Protein AF-A0A8J6B385-F1 (afdb_monomer_lite)

InterPro domains:
  IPR001373 Cullin, N-terminal [PF00888] (2-121)
  IPR016159 Cullin repeat-like-containing domain superfamily [SSF74788] (2-121)
  IPR045093 Cullin [PTHR11932] (2-122)

pLDDT: mean 91.89, std 8.15, range [61.62, 98.25]

Sequence (122 aa):
MRQICEEHIKAQILQFSNFMDSMANVPFLKKMDKCWQDHGRKMIMIRNIFLFLDRTYVFQFSMLSSIWDMGLELFKSHIICEQSVQSKTVNGILLLIEKERNGEMIDQGLVERLLVMLSDLQ

Radius of gyration: 16.34 Å; chains: 1; bounding box: 42×24×43 Å

Structure (mmCIF, N/CA/C/O backbone):
data_AF-A0A8J6B385-F1
#
_entry.id   AF-A0A8J6B385-F1
#
loop_
_atom_site.group_PDB
_atom_site.id
_atom_site.type_symbol
_atom_site.label_atom_id
_atom_site.label_alt_id
_atom_site.label_comp_id
_atom_site.label_asym_id
_atom_site.label_entity_id
_atom_site.label_seq_id
_atom_site.pdbx_PDB_ins_code
_atom_site.Cartn_x
_atom_site.Cartn_y
_atom_site.Cartn_z
_atom_site.occupancy
_atom_site.B_iso_or_equiv
_atom_site.auth_seq_id
_atom_site.auth_comp_id
_atom_site.auth_asym_id
_atom_site.auth_atom_id
_atom_site.pdbx_PDB_model_num
ATOM 1 N N . MET A 1 1 ? -10.680 3.118 19.201 1.00 86.00 1 MET A N 1
ATOM 2 C CA . MET A 1 1 ? -9.886 2.192 18.362 1.00 86.00 1 MET A CA 1
ATOM 3 C C . MET A 1 1 ? -9.565 2.813 17.006 1.00 86.00 1 MET A C 1
ATOM 5 O O . MET A 1 1 ? -8.391 3.066 16.789 1.00 86.00 1 MET A O 1
ATOM 9 N N . ARG A 1 2 ? -10.561 3.140 16.157 1.00 89.69 2 ARG A N 1
ATOM 10 C CA . ARG A 1 2 ? -10.344 3.772 14.833 1.00 89.69 2 ARG A CA 1
ATOM 11 C C . ARG A 1 2 ? -9.332 4.919 14.855 1.00 89.69 2 ARG A C 1
ATOM 13 O O . ARG A 1 2 ? -8.373 4.867 14.104 1.00 89.69 2 ARG A O 1
ATOM 20 N N . GLN A 1 3 ? -9.496 5.881 15.765 1.00 93.12 3 GLN A N 1
ATOM 21 C CA . GLN A 1 3 ? -8.586 7.026 15.897 1.00 93.12 3 GLN A CA 1
ATOM 22 C C . GLN A 1 3 ? -7.120 6.615 16.132 1.00 93.12 3 GLN A C 1
ATOM 24 O O . GLN A 1 3 ? -6.228 7.130 15.474 1.00 93.12 3 GLN A O 1
ATOM 29 N N . ILE A 1 4 ? -6.868 5.640 17.011 1.00 93.81 4 ILE A N 1
ATOM 30 C CA . ILE A 1 4 ? -5.508 5.154 17.301 1.00 93.81 4 ILE A CA 1
ATOM 31 C C . ILE A 1 4 ? -4.914 4.461 16.065 1.00 93.81 4 ILE A C 1
ATOM 33 O O . ILE A 1 4 ? -3.746 4.662 15.737 1.00 93.81 4 ILE A O 1
ATOM 37 N N . CYS A 1 5 ? -5.716 3.654 15.358 1.00 93.25 5 CYS A N 1
ATOM 38 C CA . CYS A 1 5 ? -5.301 3.043 14.094 1.00 93.25 5 CYS A CA 1
ATOM 39 C C . CYS A 1 5 ? -4.978 4.114 13.045 1.00 93.25 5 CYS A C 1
ATOM 41 O O . CYS A 1 5 ? -3.950 4.029 12.383 1.00 93.25 5 CYS A O 1
ATOM 43 N N . GLU A 1 6 ? -5.825 5.134 12.922 1.00 95.12 6 GLU A N 1
ATOM 44 C CA . GLU A 1 6 ? -5.644 6.238 11.986 1.00 95.12 6 GLU A CA 1
ATOM 45 C C . GLU A 1 6 ? -4.360 7.026 12.269 1.00 95.12 6 GLU A C 1
ATOM 47 O O . GLU A 1 6 ? -3.570 7.246 11.355 1.00 95.12 6 GLU A O 1
ATOM 52 N N . GLU A 1 7 ? -4.106 7.397 13.525 1.00 96.00 7 GLU A N 1
ATOM 53 C CA . GLU A 1 7 ? -2.871 8.074 13.939 1.00 96.00 7 GLU A CA 1
ATOM 54 C C . GLU A 1 7 ? -1.630 7.226 13.618 1.00 96.00 7 GLU A C 1
ATOM 56 O O . GLU A 1 7 ? -0.658 7.728 13.047 1.00 96.00 7 GLU A O 1
ATOM 61 N N . HIS A 1 8 ? -1.678 5.920 13.908 1.00 95.25 8 HIS A N 1
ATOM 62 C CA . HIS A 1 8 ? -0.580 5.006 13.595 1.00 95.25 8 HIS A CA 1
ATOM 63 C C . HIS A 1 8 ? -0.312 4.899 12.088 1.00 95.25 8 HIS A C 1
ATOM 65 O O . HIS A 1 8 ? 0.851 4.913 11.677 1.00 95.25 8 HIS A O 1
ATOM 71 N N . ILE A 1 9 ? -1.367 4.783 11.274 1.00 94.88 9 ILE A N 1
ATOM 72 C CA . ILE A 1 9 ? -1.272 4.646 9.814 1.00 94.88 9 ILE A CA 1
ATOM 73 C C . ILE A 1 9 ? -0.782 5.951 9.188 1.00 94.88 9 ILE A C 1
ATOM 75 O O . ILE A 1 9 ? 0.143 5.907 8.384 1.00 94.88 9 ILE A O 1
ATOM 79 N N . LYS A 1 10 ? -1.293 7.115 9.611 1.00 94.50 10 LYS A N 1
ATOM 80 C CA . LYS A 1 10 ? -0.782 8.424 9.164 1.00 94.50 10 LYS A CA 1
ATOM 81 C C . LYS A 1 10 ? 0.719 8.552 9.393 1.00 94.50 10 LYS A C 1
ATOM 83 O O . LYS A 1 10 ? 1.443 8.974 8.499 1.00 94.50 10 LYS A O 1
ATOM 88 N N . ALA A 1 11 ? 1.213 8.121 1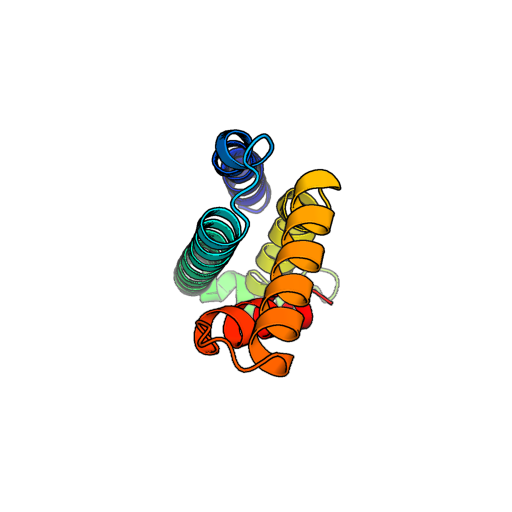0.553 1.00 95.38 11 ALA A N 1
ATOM 89 C CA . ALA A 1 11 ? 2.645 8.143 10.839 1.00 95.38 11 ALA A CA 1
ATOM 90 C C . ALA A 1 11 ? 3.465 7.217 9.917 1.00 95.38 11 ALA A C 1
ATOM 92 O O . ALA A 1 11 ? 4.647 7.479 9.691 1.00 95.38 11 ALA A O 1
ATOM 93 N N . GLN A 1 12 ? 2.862 6.163 9.347 1.00 94.50 12 GLN A N 1
ATOM 94 C CA . GLN A 1 12 ? 3.557 5.272 8.411 1.00 94.50 12 GLN A CA 1
ATOM 95 C C . GLN A 1 12 ? 3.933 5.970 7.107 1.00 94.50 12 GLN A C 1
ATOM 97 O O . GLN A 1 12 ? 4.861 5.508 6.451 1.00 94.50 12 GLN A O 1
ATOM 102 N N . ILE A 1 13 ? 3.289 7.077 6.726 1.00 93.31 13 ILE A N 1
ATOM 103 C CA . ILE A 1 13 ? 3.634 7.760 5.475 1.00 93.31 13 ILE A CA 1
ATOM 104 C C . ILE A 1 13 ? 5.071 8.302 5.482 1.00 93.31 13 ILE A C 1
ATOM 106 O O . ILE A 1 13 ? 5.758 8.302 4.462 1.00 93.31 13 ILE A O 1
ATOM 110 N N . LEU A 1 14 ? 5.569 8.673 6.666 1.00 92.38 14 LEU A N 1
ATOM 111 C CA . LEU A 1 14 ? 6.901 9.245 6.859 1.00 92.38 14 LEU A CA 1
ATOM 112 C C . LEU A 1 14 ? 8.018 8.287 6.438 1.00 92.38 14 LEU A C 1
ATOM 114 O O . LEU A 1 14 ? 9.103 8.722 6.078 1.00 92.38 14 LEU A O 1
ATOM 118 N N . GLN A 1 15 ? 7.773 6.975 6.423 1.00 92.38 15 GLN A N 1
ATOM 119 C CA . GLN A 1 15 ? 8.788 6.016 5.987 1.00 92.38 15 GLN A CA 1
ATOM 120 C C . GLN A 1 15 ? 9.050 6.054 4.473 1.00 92.38 15 GLN A C 1
ATOM 122 O O . GLN A 1 15 ? 10.026 5.456 4.016 1.00 92.38 15 GLN A O 1
ATOM 127 N N . PHE A 1 16 ? 8.172 6.702 3.701 1.00 92.44 16 PHE A N 1
ATOM 128 C CA . PHE A 1 16 ? 8.291 6.832 2.252 1.00 92.44 16 PHE A CA 1
ATOM 129 C C . PHE A 1 16 ? 9.016 8.112 1.825 1.00 92.44 16 PHE A C 1
ATOM 131 O O . PHE A 1 16 ? 9.484 8.166 0.689 1.00 92.44 16 PHE A O 1
ATOM 138 N N . SER A 1 17 ? 9.184 9.098 2.719 1.00 87.44 17 SER A N 1
ATOM 139 C CA . SER A 1 17 ? 9.809 10.391 2.396 1.00 87.44 17 SER A CA 1
ATOM 140 C C . SER A 1 17 ? 11.203 10.221 1.789 1.00 87.44 17 SER A C 1
ATOM 142 O O . SER A 1 17 ? 11.496 10.781 0.740 1.00 87.44 17 SER A O 1
ATOM 144 N N . ASN A 1 18 ? 12.024 9.346 2.374 1.00 84.25 18 ASN A N 1
ATOM 145 C CA . ASN A 1 18 ? 13.404 9.097 1.939 1.00 84.25 18 ASN A CA 1
ATOM 146 C C . ASN A 1 18 ? 13.506 8.460 0.544 1.00 84.25 18 ASN A C 1
ATOM 148 O O . ASN A 1 18 ? 14.584 8.407 -0.041 1.00 84.25 18 ASN A O 1
ATOM 152 N N . PHE A 1 19 ? 12.400 7.934 0.022 1.00 86.25 19 PHE A N 1
ATOM 153 C CA . PHE A 1 19 ? 12.347 7.321 -1.297 1.00 86.25 19 PHE A CA 1
ATOM 154 C C . PHE A 1 19 ? 11.794 8.271 -2.355 1.00 86.25 19 PHE A C 1
ATOM 156 O O . PHE A 1 19 ? 11.961 7.984 -3.540 1.00 86.25 19 PHE A O 1
ATOM 163 N N . MET A 1 20 ? 11.146 9.375 -1.969 1.00 83.50 20 MET A N 1
ATOM 164 C CA . MET A 1 20 ? 10.504 10.277 -2.926 1.00 83.50 20 MET A CA 1
ATOM 165 C C . MET A 1 20 ? 11.519 10.895 -3.882 1.00 83.50 20 MET A C 1
ATOM 167 O O . MET A 1 20 ? 11.317 10.799 -5.092 1.00 83.50 20 MET A O 1
ATOM 171 N N . ASP A 1 21 ? 12.667 11.327 -3.365 1.00 81.88 21 ASP A N 1
ATOM 172 C CA . ASP A 1 21 ? 13.750 11.921 -4.162 1.00 81.88 21 ASP A CA 1
ATOM 173 C C . ASP A 1 21 ? 14.617 10.884 -4.898 1.00 81.88 21 ASP A C 1
ATOM 175 O O . ASP A 1 21 ? 15.447 11.224 -5.741 1.00 81.88 21 ASP A O 1
ATOM 179 N N . SER A 1 22 ? 14.448 9.591 -4.598 1.00 84.06 22 SER A N 1
ATOM 180 C CA . SER A 1 22 ? 15.245 8.531 -5.215 1.00 84.06 22 SER A CA 1
ATOM 181 C C . SER A 1 22 ? 14.706 8.141 -6.591 1.00 84.06 22 SER A C 1
ATOM 183 O O . SER A 1 22 ? 13.517 7.861 -6.753 1.00 84.06 22 SER A O 1
ATOM 185 N N . MET A 1 23 ? 15.604 8.002 -7.568 1.00 79.44 23 MET A N 1
ATOM 186 C CA . MET A 1 23 ? 15.300 7.414 -8.882 1.00 79.44 23 MET A CA 1
ATOM 187 C C . MET A 1 23 ? 15.058 5.893 -8.810 1.00 79.44 23 MET A C 1
ATOM 189 O O . MET A 1 23 ? 14.543 5.293 -9.753 1.00 79.44 23 MET A O 1
ATOM 193 N N . ALA A 1 24 ? 15.431 5.238 -7.704 1.00 85.50 24 ALA A N 1
ATOM 194 C CA . ALA A 1 24 ? 15.306 3.794 -7.559 1.00 85.50 24 ALA A CA 1
ATOM 195 C C . ALA A 1 24 ? 13.877 3.393 -7.147 1.00 85.50 24 ALA A C 1
ATOM 197 O O . ALA A 1 24 ? 13.489 3.504 -5.984 1.00 85.50 24 ALA A O 1
ATOM 198 N N . ASN A 1 25 ? 13.108 2.852 -8.096 1.00 89.31 25 ASN A N 1
ATOM 199 C CA . ASN A 1 25 ? 11.728 2.417 -7.851 1.00 89.31 25 ASN A CA 1
ATOM 200 C C . ASN A 1 25 ? 11.641 1.105 -7.053 1.00 89.31 25 ASN A C 1
ATOM 202 O O . ASN A 1 25 ? 10.777 0.960 -6.195 1.00 89.31 25 ASN A O 1
ATOM 206 N N . VAL A 1 26 ? 12.554 0.152 -7.266 1.00 93.81 26 VAL A N 1
ATOM 207 C CA . VAL A 1 26 ? 12.483 -1.175 -6.617 1.00 93.81 26 VAL A CA 1
ATOM 208 C C . VAL A 1 26 ? 12.560 -1.108 -5.083 1.00 93.81 26 VAL A C 1
ATOM 210 O O . VAL A 1 26 ? 11.724 -1.738 -4.431 1.00 93.81 26 VAL A O 1
ATOM 213 N N . PRO A 1 27 ? 13.493 -0.354 -4.462 1.00 94.56 27 PRO A N 1
ATOM 214 C CA . PRO A 1 27 ? 13.521 -0.209 -3.006 1.00 94.56 27 PRO A CA 1
ATOM 215 C C . PRO A 1 27 ? 12.232 0.397 -2.441 1.00 94.56 27 PRO A C 1
ATOM 217 O O . PRO A 1 27 ? 11.748 -0.059 -1.405 1.00 94.56 27 PRO A O 1
ATOM 220 N N . PHE A 1 28 ? 11.648 1.370 -3.146 1.00 96.19 28 PHE A N 1
ATOM 221 C CA . PHE A 1 28 ? 10.367 1.965 -2.775 1.00 96.19 28 PHE A CA 1
ATOM 222 C C . PHE A 1 28 ? 9.228 0.936 -2.822 1.00 96.19 28 PHE A C 1
ATOM 224 O O . PHE A 1 28 ? 8.497 0.784 -1.846 1.00 96.19 28 PHE A O 1
ATOM 231 N N . LEU A 1 29 ? 9.119 0.165 -3.908 1.00 97.19 29 LEU A N 1
ATOM 232 C CA . LEU A 1 29 ? 8.086 -0.865 -4.060 1.00 97.19 29 LEU A CA 1
ATOM 233 C C . LEU A 1 29 ? 8.206 -1.969 -3.001 1.00 97.19 29 LEU A C 1
ATOM 235 O O . LEU A 1 29 ? 7.206 -2.366 -2.410 1.00 97.19 29 LEU A O 1
ATOM 239 N N . LYS A 1 30 ? 9.429 -2.415 -2.683 1.00 96.94 30 LYS A N 1
ATOM 240 C CA . LYS A 1 30 ? 9.664 -3.366 -1.581 1.00 96.94 30 LYS A CA 1
ATOM 241 C C . LYS A 1 30 ? 9.264 -2.785 -0.226 1.00 96.94 30 LYS A C 1
ATOM 243 O O . LYS A 1 30 ? 8.758 -3.504 0.634 1.00 96.94 30 LYS A O 1
ATOM 248 N N . LYS A 1 31 ? 9.484 -1.483 -0.022 1.00 96.88 31 LYS A N 1
ATOM 249 C CA . LYS A 1 31 ? 9.057 -0.791 1.195 1.00 96.88 31 LYS A CA 1
ATOM 250 C C . LYS A 1 31 ? 7.530 -0.700 1.285 1.00 96.88 31 LYS A C 1
ATOM 252 O O . LYS A 1 31 ? 6.999 -0.913 2.374 1.00 96.88 31 LYS A O 1
ATOM 257 N N . MET A 1 32 ? 6.849 -0.450 0.165 1.00 97.38 32 MET A N 1
ATOM 258 C CA . MET A 1 32 ? 5.385 -0.452 0.069 1.00 97.38 32 MET A CA 1
ATOM 259 C C . MET A 1 32 ? 4.802 -1.834 0.385 1.00 97.38 32 MET A C 1
ATOM 261 O O . MET A 1 32 ? 3.986 -1.951 1.295 1.00 97.38 32 MET A O 1
ATOM 265 N N . ASP A 1 33 ? 5.299 -2.886 -0.272 1.00 97.94 33 ASP A N 1
ATOM 266 C CA . ASP A 1 33 ? 4.888 -4.279 -0.035 1.00 97.94 33 ASP A CA 1
ATOM 267 C C . ASP A 1 33 ? 5.061 -4.672 1.440 1.00 97.94 33 ASP A C 1
ATOM 269 O O . ASP A 1 33 ? 4.142 -5.182 2.081 1.00 97.94 33 ASP A O 1
ATOM 273 N N . LYS A 1 34 ? 6.213 -4.340 2.037 1.00 97.69 34 LYS A N 1
ATOM 274 C CA . LYS A 1 34 ? 6.447 -4.587 3.464 1.00 97.69 34 LYS A CA 1
ATOM 275 C C . LYS A 1 34 ? 5.463 -3.825 4.356 1.00 97.69 34 LYS A C 1
ATOM 277 O O . LYS A 1 34 ? 4.937 -4.408 5.301 1.00 97.69 34 LYS A O 1
ATOM 282 N N . CYS A 1 35 ? 5.226 -2.543 4.076 1.00 97.50 35 CYS A N 1
ATOM 283 C CA . CYS A 1 35 ? 4.278 -1.728 4.834 1.00 97.50 35 CYS A CA 1
ATOM 284 C C . CYS A 1 35 ? 2.867 -2.328 4.789 1.00 97.50 35 CYS A C 1
ATOM 286 O O . CYS A 1 35 ? 2.213 -2.425 5.827 1.00 97.50 35 CYS A O 1
ATOM 288 N N . TRP A 1 36 ? 2.424 -2.769 3.611 1.00 97.88 36 TRP A N 1
ATOM 289 C CA . TRP A 1 36 ? 1.132 -3.420 3.419 1.00 97.88 36 TRP A CA 1
ATOM 290 C C . TRP A 1 36 ? 1.019 -4.744 4.180 1.00 97.88 36 TRP A C 1
ATOM 292 O O . TRP A 1 36 ? 0.071 -4.946 4.936 1.00 97.88 36 TRP A O 1
ATOM 302 N N . GLN A 1 37 ? 2.014 -5.626 4.059 1.00 97.94 37 GLN A N 1
ATOM 303 C CA . GLN A 1 37 ? 2.012 -6.905 4.774 1.00 97.94 37 GLN A CA 1
ATOM 304 C C . GLN A 1 37 ? 2.003 -6.717 6.296 1.00 97.94 37 GLN A C 1
ATOM 306 O O . GLN A 1 37 ? 1.270 -7.407 7.009 1.00 97.94 37 GLN A O 1
ATOM 311 N N . ASP A 1 38 ? 2.808 -5.783 6.808 1.00 97.69 38 ASP A N 1
ATOM 312 C CA . ASP A 1 38 ? 2.861 -5.487 8.239 1.00 97.69 38 ASP A CA 1
ATOM 313 C C . ASP A 1 38 ? 1.535 -4.871 8.723 1.00 97.69 38 ASP A C 1
ATOM 315 O O . ASP A 1 38 ? 1.067 -5.215 9.812 1.00 97.69 38 ASP A O 1
ATOM 319 N N . HIS A 1 39 ? 0.888 -4.024 7.912 1.00 97.12 39 HIS A N 1
ATOM 320 C CA . HIS A 1 39 ? -0.462 -3.510 8.174 1.00 97.12 39 HIS A CA 1
ATOM 321 C C . HIS A 1 39 ? -1.496 -4.639 8.244 1.00 97.12 39 HIS A C 1
ATOM 323 O O . HIS A 1 39 ? -2.180 -4.772 9.258 1.00 97.12 39 HIS A O 1
ATOM 329 N N . GLY A 1 40 ? -1.546 -5.515 7.237 1.00 95.94 40 GLY A N 1
ATOM 330 C CA . GLY A 1 40 ? -2.470 -6.651 7.201 1.00 95.94 40 GLY A CA 1
ATOM 331 C C . GLY A 1 40 ? -2.329 -7.566 8.421 1.00 95.94 40 GLY A C 1
ATOM 332 O O . GLY A 1 40 ? -3.319 -7.882 9.082 1.00 95.94 40 GLY A O 1
ATOM 333 N N . ARG A 1 41 ? -1.094 -7.922 8.809 1.00 97.12 41 ARG A N 1
ATOM 334 C CA . ARG A 1 41 ? -0.832 -8.735 10.016 1.00 97.12 41 ARG A CA 1
ATOM 335 C C . ARG A 1 41 ? -1.329 -8.060 11.294 1.00 97.12 41 ARG A C 1
ATOM 337 O O . ARG A 1 41 ? -1.970 -8.712 12.120 1.00 97.12 41 ARG A O 1
ATOM 344 N N . LYS A 1 42 ? -1.056 -6.761 11.457 1.00 95.50 42 LYS A N 1
ATOM 345 C CA . LYS A 1 42 ? -1.543 -5.983 12.607 1.00 95.50 42 LYS A CA 1
ATOM 346 C C . LYS A 1 42 ? -3.068 -5.937 12.628 1.00 95.50 42 LYS A C 1
ATOM 348 O O . LYS A 1 42 ? -3.654 -6.121 13.691 1.00 95.50 42 LYS A O 1
ATOM 353 N N . MET A 1 43 ? -3.715 -5.762 11.476 1.00 95.50 43 MET A N 1
ATOM 354 C CA . MET A 1 43 ? -5.174 -5.721 11.401 1.00 95.50 43 MET A CA 1
ATOM 355 C C . MET A 1 43 ? -5.826 -7.063 11.735 1.00 95.50 43 MET A C 1
ATOM 357 O O . MET A 1 43 ? -6.810 -7.074 12.473 1.00 95.50 43 MET A O 1
ATOM 361 N N . ILE A 1 44 ? -5.251 -8.192 11.299 1.00 94.50 44 ILE A N 1
ATOM 362 C CA . ILE A 1 44 ? -5.697 -9.531 11.728 1.00 94.50 44 ILE A CA 1
ATOM 363 C C . ILE A 1 44 ? -5.586 -9.666 13.251 1.00 94.50 44 ILE A C 1
ATOM 365 O O . ILE A 1 44 ? -6.522 -10.126 13.904 1.00 94.50 44 ILE A O 1
ATOM 369 N N . MET A 1 45 ? -4.466 -9.236 13.838 1.00 96.00 45 MET A N 1
ATOM 370 C CA . MET A 1 45 ? -4.261 -9.309 15.285 1.00 96.00 45 MET A CA 1
ATOM 371 C C . MET A 1 45 ? -5.279 -8.456 16.053 1.00 96.00 45 MET A C 1
ATOM 373 O O . MET A 1 45 ? -5.890 -8.945 17.003 1.00 96.00 45 MET A O 1
ATOM 377 N N . ILE A 1 46 ? -5.505 -7.211 15.623 1.00 93.88 46 ILE A N 1
ATOM 378 C CA . ILE A 1 46 ? -6.506 -6.318 16.223 1.00 93.88 46 ILE A CA 1
ATOM 379 C C . ILE A 1 46 ? -7.897 -6.945 16.102 1.00 93.88 46 ILE A C 1
ATOM 381 O O . ILE A 1 46 ? -8.612 -7.035 17.096 1.00 93.88 46 ILE A O 1
ATOM 385 N N . ARG A 1 47 ? -8.266 -7.447 14.919 1.00 93.12 47 ARG A N 1
ATOM 386 C CA . ARG A 1 47 ? -9.547 -8.126 14.701 1.00 93.12 47 ARG A CA 1
ATOM 387 C C . ARG A 1 47 ? -9.731 -9.319 15.637 1.00 93.12 47 ARG A C 1
ATOM 389 O O . ARG A 1 47 ? -10.808 -9.473 16.195 1.00 93.12 47 ARG A O 1
ATOM 396 N N . ASN A 1 48 ? -8.695 -10.126 15.852 1.00 93.62 48 ASN A N 1
ATOM 397 C CA . ASN A 1 48 ? -8.762 -11.281 16.749 1.00 93.62 48 ASN A CA 1
ATOM 398 C C . ASN A 1 48 ? -8.952 -10.873 18.218 1.00 93.62 48 ASN A C 1
ATOM 400 O O . ASN A 1 48 ? -9.729 -11.509 18.926 1.00 93.62 48 ASN A O 1
ATOM 404 N N . ILE A 1 49 ? -8.294 -9.798 18.671 1.00 94.19 49 ILE A N 1
ATOM 405 C CA . ILE A 1 49 ? -8.483 -9.248 20.026 1.00 94.19 49 ILE A CA 1
ATOM 406 C C . ILE A 1 49 ? -9.909 -8.702 20.193 1.00 94.19 49 ILE A C 1
ATOM 408 O O . ILE A 1 49 ? -10.549 -8.917 21.219 1.00 94.19 49 ILE A O 1
ATOM 412 N N . PHE A 1 50 ? -10.425 -8.025 19.168 1.00 92.00 50 PHE A N 1
ATOM 413 C CA . PHE A 1 50 ? -11.742 -7.389 19.169 1.00 92.00 50 PHE A CA 1
ATOM 414 C C . PHE A 1 50 ? -12.809 -8.218 18.430 1.00 92.00 50 PHE A C 1
ATOM 416 O O . PHE A 1 50 ? -13.788 -7.664 17.935 1.00 92.00 50 PHE A O 1
ATOM 423 N N . LEU A 1 51 ? -12.663 -9.548 18.375 1.00 89.56 51 LEU A N 1
ATOM 424 C CA . LEU A 1 51 ? -13.513 -10.413 17.545 1.00 89.56 51 LEU A CA 1
ATOM 425 C C . LEU A 1 51 ? -14.997 -10.319 17.916 1.00 89.56 51 LEU A C 1
ATOM 427 O O . LEU A 1 51 ? -15.861 -10.383 17.043 1.00 89.56 51 LEU A O 1
ATOM 431 N N . PHE A 1 52 ? -15.295 -10.159 19.209 1.00 87.62 52 PHE A N 1
ATOM 432 C CA . PHE A 1 52 ? -16.669 -9.967 19.665 1.00 87.62 52 PHE A CA 1
ATOM 433 C C . PHE A 1 52 ? -17.264 -8.689 19.068 1.00 87.62 52 PHE A C 1
ATOM 435 O O . PHE A 1 52 ? -18.320 -8.759 18.453 1.00 87.62 52 PHE A O 1
ATOM 442 N N . LEU A 1 53 ? -16.548 -7.561 19.159 1.00 85.38 53 LEU A N 1
ATOM 443 C CA . LEU A 1 53 ? -16.956 -6.283 18.566 1.00 85.38 53 LEU A CA 1
ATOM 444 C C . LEU A 1 53 ? -17.181 -6.416 17.049 1.00 85.38 53 LEU A C 1
ATOM 446 O O . LEU A 1 53 ? -18.204 -5.965 16.542 1.00 85.38 53 LEU A O 1
ATOM 450 N N . ASP A 1 54 ? -16.261 -7.083 16.349 1.00 84.56 54 ASP A N 1
ATOM 451 C CA . ASP A 1 54 ? -16.318 -7.288 14.894 1.00 84.56 54 ASP A CA 1
ATOM 452 C C . ASP A 1 54 ? -17.512 -8.151 14.450 1.00 84.56 54 ASP A C 1
ATOM 454 O O . ASP A 1 54 ? -18.051 -7.944 13.370 1.00 84.56 54 ASP A O 1
ATOM 458 N N . ARG A 1 55 ? -17.954 -9.114 15.272 1.00 82.31 55 ARG A N 1
ATOM 459 C CA . ARG A 1 55 ? -19.062 -10.020 14.917 1.00 82.31 55 ARG A CA 1
ATOM 460 C C . ARG A 1 55 ? -20.432 -9.550 15.385 1.00 82.31 55 ARG A C 1
ATOM 462 O O . ARG A 1 55 ? -21.403 -9.778 14.673 1.00 82.31 55 ARG A O 1
ATOM 469 N N . THR A 1 56 ? -20.547 -8.959 16.573 1.00 75.62 56 THR A N 1
ATOM 470 C CA . THR A 1 56 ? -21.861 -8.628 17.152 1.00 75.62 56 THR A CA 1
ATOM 471 C C . THR A 1 56 ? -22.290 -7.200 16.853 1.00 75.62 56 THR A C 1
ATOM 473 O O . THR A 1 56 ? -23.431 -6.994 16.453 1.00 75.62 56 THR A O 1
ATOM 476 N N . TYR A 1 57 ? -21.391 -6.221 16.968 1.00 67.50 57 TYR A N 1
ATOM 477 C CA . TYR A 1 57 ? -21.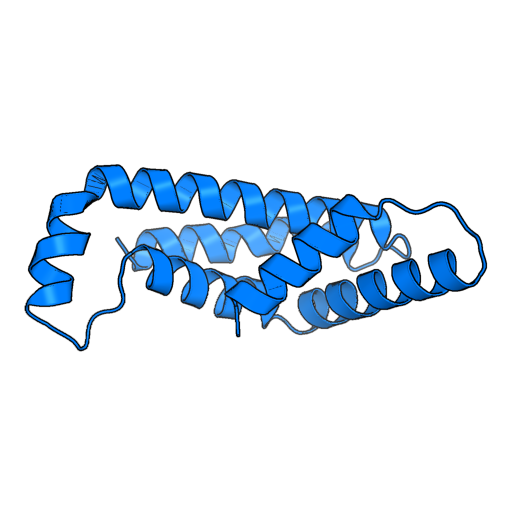753 -4.813 16.774 1.00 67.50 57 TYR A CA 1
ATOM 478 C C . TYR A 1 57 ? -21.857 -4.425 15.297 1.00 67.50 57 TYR A C 1
ATOM 480 O O . TYR A 1 57 ? -22.782 -3.705 14.933 1.00 67.50 57 TYR A O 1
ATOM 488 N N . VAL A 1 58 ? -20.977 -4.945 14.435 1.00 71.06 58 VAL A N 1
ATOM 489 C CA . VAL A 1 58 ? -21.058 -4.732 12.973 1.00 71.06 58 VAL A CA 1
ATOM 490 C C . VAL A 1 58 ? -22.337 -5.357 12.403 1.00 71.06 58 VAL A C 1
ATOM 492 O O . VAL A 1 58 ? -23.015 -4.756 11.577 1.00 71.06 58 VAL A O 1
ATOM 495 N N . PHE A 1 59 ? -22.713 -6.544 12.890 1.00 65.62 59 PHE A N 1
ATOM 496 C CA . PHE A 1 59 ? -23.932 -7.229 12.453 1.00 65.62 59 PHE A CA 1
ATOM 497 C C . PHE A 1 59 ? -25.212 -6.509 12.904 1.00 65.62 59 PHE A C 1
ATOM 499 O O . PHE A 1 59 ? -26.201 -6.491 12.176 1.00 65.62 59 PHE A O 1
ATOM 506 N N . GLN A 1 60 ? -25.203 -5.905 14.096 1.00 61.62 60 GLN A N 1
ATOM 507 C CA . GLN A 1 60 ? -26.358 -5.182 14.639 1.00 61.62 60 GLN A CA 1
ATOM 508 C C . GLN A 1 60 ? -26.534 -3.782 14.037 1.00 61.62 60 GLN A C 1
ATOM 510 O O . GLN A 1 60 ? -27.662 -3.304 13.931 1.00 61.62 60 GLN A O 1
ATOM 515 N N . PHE A 1 61 ? -25.444 -3.134 13.623 1.00 65.62 61 PHE A N 1
ATOM 516 C CA . PHE A 1 61 ? -25.448 -1.785 13.063 1.00 65.62 61 PHE A CA 1
ATOM 517 C C . PHE A 1 61 ? -24.749 -1.789 11.702 1.00 65.62 61 PHE A C 1
ATOM 519 O O . PHE A 1 61 ? -23.567 -1.470 11.600 1.00 65.62 61 PHE A O 1
ATOM 526 N N . SER A 1 62 ? -25.504 -2.104 10.645 1.00 63.81 62 SER A N 1
ATOM 527 C CA . SER A 1 62 ? -25.014 -2.269 9.262 1.00 63.81 62 SER A CA 1
ATOM 528 C C . SER A 1 62 ? -24.303 -1.052 8.653 1.00 63.81 62 SER A C 1
ATOM 530 O O . SER A 1 62 ? -23.723 -1.156 7.578 1.00 63.81 62 SER A O 1
ATOM 532 N N . MET A 1 63 ? -24.343 0.103 9.322 1.00 68.00 63 MET A N 1
ATOM 533 C CA . MET A 1 63 ? -23.626 1.315 8.922 1.00 68.00 63 MET A CA 1
ATOM 534 C C . MET A 1 63 ? -22.176 1.363 9.428 1.00 68.00 63 MET A C 1
ATOM 536 O O . MET A 1 63 ? -21.447 2.287 9.075 1.00 68.00 63 MET A O 1
ATOM 540 N N . LEU A 1 64 ? -21.750 0.414 10.268 1.00 71.81 64 LEU A N 1
ATOM 541 C CA . LEU A 1 64 ? -20.382 0.345 10.777 1.00 71.81 64 LEU A CA 1
ATOM 542 C C . LEU A 1 64 ? -19.539 -0.614 9.932 1.00 71.81 64 LEU A C 1
ATOM 544 O O . LEU A 1 64 ? -19.881 -1.784 9.787 1.00 71.81 64 LEU A O 1
ATOM 548 N N . SER A 1 65 ? -18.407 -0.127 9.423 1.00 78.62 65 SER A N 1
ATOM 549 C CA . SER A 1 65 ? -17.401 -0.954 8.748 1.00 78.62 65 SER A CA 1
ATOM 550 C C . SER A 1 65 ? -16.827 -2.006 9.703 1.00 78.62 65 SER A C 1
ATOM 552 O O . SER A 1 65 ? -16.619 -1.722 10.890 1.00 78.62 65 SER A O 1
ATOM 554 N N . SER A 1 66 ? -16.511 -3.202 9.190 1.00 89.69 66 SER A N 1
ATOM 555 C CA . SER A 1 66 ? -15.754 -4.190 9.968 1.00 89.69 66 SER A CA 1
ATOM 556 C C . SER A 1 66 ? -14.368 -3.650 10.338 1.00 89.69 66 SER A C 1
ATOM 558 O O . SER A 1 66 ? -13.873 -2.694 9.734 1.00 89.69 66 SER A O 1
ATOM 560 N N . ILE A 1 67 ? -13.700 -4.260 11.321 1.00 90.88 67 ILE A N 1
ATOM 561 C CA . ILE A 1 67 ? -12.333 -3.857 11.694 1.00 90.88 67 ILE A CA 1
ATOM 562 C C . ILE A 1 67 ? -11.391 -3.988 10.494 1.00 90.88 67 ILE A C 1
ATOM 564 O O . ILE A 1 67 ? -10.492 -3.164 10.321 1.00 90.88 67 ILE A O 1
ATOM 568 N N . TRP A 1 68 ? -11.609 -5.011 9.665 1.00 91.56 68 TRP A N 1
ATOM 569 C CA . TRP A 1 68 ? -10.846 -5.221 8.442 1.00 91.56 68 TRP A CA 1
ATOM 570 C C . TRP A 1 68 ? -11.088 -4.095 7.436 1.00 91.56 68 TRP A C 1
ATOM 572 O O . TRP A 1 68 ? -10.133 -3.430 7.044 1.00 91.56 68 TRP A O 1
ATOM 582 N N . ASP A 1 69 ? -12.350 -3.812 7.111 1.00 92.25 69 ASP A N 1
ATOM 583 C CA . ASP A 1 69 ? -12.718 -2.788 6.123 1.00 92.25 69 ASP A CA 1
ATOM 584 C C . ASP A 1 69 ? -12.288 -1.388 6.573 1.00 92.25 69 ASP A C 1
ATOM 586 O O . ASP A 1 69 ? -11.754 -0.613 5.785 1.00 92.25 69 ASP A O 1
ATOM 590 N N . MET A 1 70 ? -12.414 -1.085 7.869 1.00 94.25 70 MET A N 1
ATOM 591 C CA . MET A 1 70 ? -11.870 0.138 8.461 1.00 94.25 70 MET A CA 1
ATOM 592 C C . MET A 1 70 ? -10.347 0.218 8.263 1.00 94.25 70 MET A C 1
ATOM 594 O O . MET A 1 70 ? -9.813 1.281 7.954 1.00 94.25 70 MET A O 1
ATOM 598 N N . GLY A 1 71 ? -9.629 -0.892 8.448 1.00 95.06 71 GLY A N 1
ATOM 599 C CA . GLY A 1 71 ? -8.189 -0.958 8.207 1.00 95.06 71 GLY A CA 1
ATOM 600 C C . GLY A 1 71 ? -7.818 -0.712 6.741 1.00 95.06 71 GLY A C 1
ATOM 601 O O . GLY A 1 71 ? -6.827 -0.025 6.481 1.00 95.06 71 GLY A O 1
ATOM 602 N N . LEU A 1 72 ? -8.606 -1.236 5.798 1.00 95.56 72 LEU A N 1
ATOM 603 C CA . LEU A 1 72 ? -8.447 -1.000 4.358 1.00 95.56 72 LEU A CA 1
ATOM 604 C C . LEU A 1 72 ? 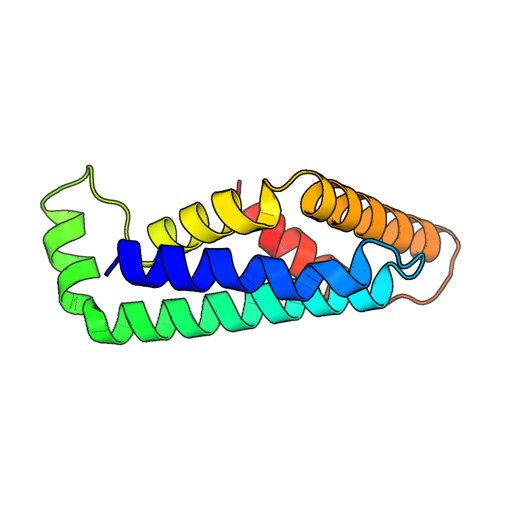-8.693 0.470 3.998 1.00 95.56 72 LEU A C 1
ATOM 606 O O . LEU A 1 72 ? -7.848 1.099 3.362 1.00 95.56 72 LEU A O 1
ATOM 610 N N . GLU A 1 73 ? -9.801 1.043 4.471 1.00 95.44 73 GLU A N 1
ATOM 611 C CA . GLU A 1 73 ? -10.178 2.444 4.246 1.00 95.44 73 GLU A CA 1
ATOM 612 C C . GLU A 1 73 ? -9.091 3.408 4.743 1.00 95.44 73 GLU A C 1
ATOM 614 O O . GLU A 1 73 ? -8.699 4.342 4.037 1.00 95.44 73 GLU A O 1
ATOM 619 N N . LEU A 1 74 ? -8.554 3.165 5.942 1.00 96.06 74 LEU A N 1
ATOM 620 C CA . LEU A 1 74 ? -7.489 3.987 6.514 1.00 96.06 74 LEU A CA 1
ATOM 621 C C . LEU A 1 74 ? -6.175 3.866 5.731 1.00 96.06 74 LEU A C 1
ATOM 623 O O . LEU A 1 74 ? -5.500 4.871 5.518 1.00 96.06 74 LEU A O 1
ATOM 627 N N . PHE A 1 75 ? -5.808 2.664 5.277 1.00 97.06 75 PHE A N 1
ATOM 628 C CA . PHE A 1 75 ? -4.603 2.486 4.462 1.00 97.06 75 PHE A CA 1
ATOM 629 C C . PHE A 1 75 ? -4.744 3.163 3.094 1.00 97.06 75 PHE A C 1
ATOM 631 O O . PHE A 1 75 ? -3.838 3.873 2.656 1.00 97.06 75 PHE A O 1
ATOM 638 N N . LYS A 1 76 ? -5.902 3.005 2.442 1.00 95.94 76 LYS A N 1
ATOM 639 C CA . LYS A 1 76 ? -6.220 3.680 1.179 1.00 95.94 76 LYS A CA 1
ATOM 640 C C . LYS A 1 76 ? -6.099 5.192 1.333 1.00 95.94 76 LYS A C 1
ATOM 642 O O . LYS A 1 76 ? -5.319 5.813 0.622 1.00 95.94 76 LYS A O 1
ATOM 647 N N . SER A 1 77 ? -6.824 5.767 2.291 1.00 95.81 77 SER A N 1
ATOM 648 C CA . SER A 1 77 ? -6.923 7.219 2.472 1.00 95.81 77 SER A CA 1
ATOM 649 C C . SER A 1 77 ? -5.607 7.889 2.864 1.00 95.81 77 SER A C 1
ATOM 651 O O . SER A 1 77 ? -5.306 8.956 2.336 1.00 95.81 77 SER A O 1
ATOM 653 N N . HIS A 1 78 ? -4.813 7.277 3.748 1.00 95.56 78 HIS A N 1
ATOM 654 C CA . HIS A 1 78 ? -3.621 7.928 4.309 1.00 95.56 78 HIS A CA 1
ATOM 655 C C . HIS A 1 78 ? -2.301 7.498 3.669 1.00 95.56 78 HIS A C 1
ATOM 657 O O . HIS A 1 78 ? -1.297 8.165 3.895 1.00 95.56 78 HIS A O 1
ATOM 663 N N . ILE A 1 79 ? -2.275 6.408 2.894 1.00 95.31 79 ILE A N 1
ATOM 664 C CA . ILE A 1 79 ? -1.060 5.924 2.220 1.00 95.31 79 ILE A CA 1
ATOM 665 C C . ILE A 1 79 ? -1.224 5.962 0.700 1.00 95.31 79 ILE A C 1
ATOM 667 O O . ILE A 1 79 ? -0.494 6.685 0.031 1.00 95.31 79 ILE A O 1
ATOM 671 N N . ILE A 1 80 ? -2.171 5.204 0.139 1.00 93.94 80 ILE A N 1
ATOM 672 C CA . ILE A 1 80 ? -2.275 5.033 -1.324 1.00 93.94 80 ILE A CA 1
ATOM 673 C C . ILE A 1 80 ? -2.875 6.251 -2.031 1.00 93.94 80 ILE A C 1
ATOM 675 O O . ILE A 1 80 ? -2.527 6.498 -3.178 1.00 93.94 80 ILE A O 1
ATOM 679 N N . CYS A 1 81 ? -3.744 7.020 -1.377 1.00 92.50 81 CYS A N 1
ATOM 680 C CA . CYS A 1 81 ? -4.306 8.251 -1.937 1.00 92.50 81 CYS A CA 1
ATOM 681 C C . CYS A 1 81 ? -3.366 9.459 -1.821 1.00 92.50 81 CYS A C 1
ATOM 683 O O . CYS A 1 81 ? -3.689 10.518 -2.356 1.00 92.50 81 CYS A O 1
ATOM 685 N N . GLU A 1 82 ? -2.221 9.340 -1.142 1.00 94.38 82 GLU A N 1
ATOM 686 C CA . GLU A 1 82 ? -1.219 10.398 -1.216 1.00 94.38 82 GLU A CA 1
ATOM 687 C C . GLU A 1 82 ? -0.591 10.386 -2.616 1.00 94.38 82 GLU A C 1
ATOM 689 O O . GLU A 1 82 ? -0.100 9.364 -3.097 1.00 94.38 82 GLU A O 1
ATOM 694 N N . GLN A 1 83 ? -0.654 11.534 -3.293 1.00 92.81 83 GLN A N 1
ATOM 695 C CA . GLN A 1 83 ? -0.390 11.648 -4.725 1.00 92.81 83 GLN A CA 1
ATOM 696 C C . GLN A 1 83 ? 1.009 11.159 -5.120 1.00 92.81 83 GLN A C 1
ATOM 698 O O . GLN A 1 83 ? 1.161 10.487 -6.147 1.00 92.81 83 GLN A O 1
ATOM 703 N N . SER A 1 84 ? 2.038 11.500 -4.339 1.00 92.50 84 SER A N 1
ATOM 704 C CA . SER A 1 84 ? 3.422 11.132 -4.645 1.00 92.50 84 SER A CA 1
ATOM 705 C C . SER A 1 84 ? 3.655 9.625 -4.485 1.00 92.50 84 SER A C 1
ATOM 707 O O . SER A 1 84 ? 4.225 8.986 -5.374 1.00 92.50 84 SER A O 1
ATOM 709 N N . VAL A 1 85 ? 3.114 9.030 -3.422 1.00 94.69 85 VAL A N 1
ATOM 710 C CA . VAL A 1 85 ? 3.146 7.597 -3.127 1.00 94.69 85 VAL A CA 1
ATOM 711 C C . VAL A 1 85 ? 2.373 6.816 -4.182 1.00 94.69 85 VAL A C 1
ATOM 713 O O . VAL A 1 85 ? 2.892 5.824 -4.701 1.00 94.69 85 VAL A O 1
ATOM 716 N N . GLN A 1 86 ? 1.173 7.273 -4.546 1.00 95.00 86 GLN A N 1
ATOM 717 C CA . GLN A 1 86 ? 0.353 6.651 -5.582 1.00 95.00 86 GLN A CA 1
ATOM 718 C C . GLN A 1 86 ? 1.102 6.606 -6.911 1.00 95.00 86 GLN A C 1
ATOM 720 O O . GLN A 1 86 ? 1.303 5.535 -7.488 1.00 95.00 86 GLN A O 1
ATOM 725 N N . SER A 1 87 ? 1.565 7.773 -7.364 1.00 94.25 87 SER A N 1
ATOM 726 C CA . SER A 1 87 ? 2.227 7.931 -8.657 1.00 94.25 87 SER A CA 1
ATOM 727 C C . SER A 1 87 ? 3.495 7.083 -8.716 1.00 94.25 87 SER A C 1
ATOM 729 O O . SER A 1 87 ? 3.722 6.372 -9.692 1.00 94.25 87 SER A O 1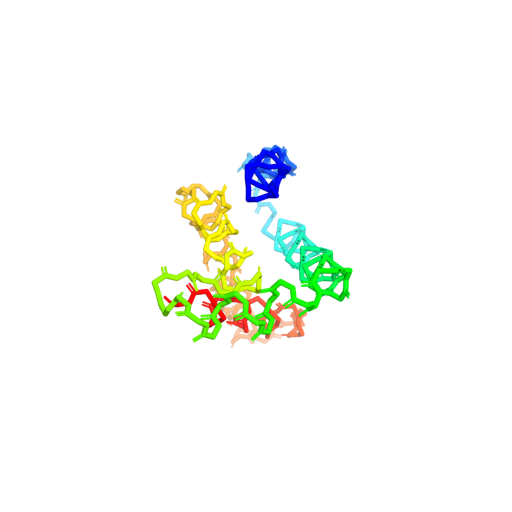
ATOM 731 N N . LYS A 1 88 ? 4.302 7.084 -7.647 1.00 95.25 88 LYS A N 1
ATOM 732 C CA . LYS A 1 88 ? 5.535 6.293 -7.578 1.00 95.25 88 LYS A CA 1
ATOM 733 C C . LYS A 1 88 ? 5.265 4.786 -7.521 1.00 95.25 88 LYS A C 1
ATOM 735 O O . LYS A 1 88 ? 6.016 4.017 -8.117 1.00 95.25 88 LYS A O 1
ATOM 740 N N . THR A 1 89 ? 4.183 4.361 -6.864 1.00 96.25 89 THR A N 1
ATOM 741 C CA . THR A 1 89 ? 3.771 2.947 -6.811 1.00 96.25 89 THR A CA 1
ATOM 742 C C . THR A 1 89 ? 3.336 2.462 -8.188 1.00 96.25 89 THR A C 1
ATOM 744 O O . THR A 1 89 ? 3.880 1.481 -8.690 1.00 96.25 89 THR A O 1
ATOM 747 N N . VAL A 1 90 ? 2.415 3.181 -8.835 1.00 96.12 90 VAL A N 1
ATOM 748 C CA . VAL A 1 90 ? 1.889 2.817 -10.158 1.00 96.12 90 VAL A CA 1
ATOM 749 C C . VAL A 1 90 ? 2.995 2.849 -11.213 1.00 96.12 90 VAL A C 1
ATOM 751 O O . VAL A 1 90 ? 3.198 1.858 -11.910 1.00 96.12 90 VAL A O 1
ATOM 754 N N . ASN A 1 91 ? 3.773 3.934 -11.282 1.00 95.88 91 ASN A N 1
ATOM 755 C CA . ASN A 1 91 ? 4.872 4.051 -12.244 1.00 95.88 91 ASN A CA 1
ATOM 756 C C . ASN A 1 91 ? 5.951 2.990 -12.007 1.00 95.88 91 ASN A C 1
ATOM 758 O O . ASN A 1 91 ? 6.486 2.430 -12.960 1.00 95.88 91 ASN A O 1
ATOM 762 N N . GLY A 1 92 ? 6.257 2.680 -10.745 1.00 96.38 92 GLY A N 1
ATOM 763 C CA . GLY A 1 92 ? 7.205 1.627 -10.404 1.00 96.38 92 GLY A CA 1
ATOM 764 C C . GLY A 1 92 ? 6.740 0.245 -10.871 1.00 96.38 92 GLY A C 1
ATOM 765 O O . GLY A 1 92 ? 7.543 -0.498 -11.432 1.00 96.38 92 GLY A O 1
ATOM 766 N N . ILE A 1 93 ? 5.463 -0.095 -10.668 1.00 97.62 93 ILE A N 1
ATOM 767 C CA . ILE A 1 93 ? 4.882 -1.365 -11.132 1.00 97.62 93 ILE A CA 1
ATOM 768 C C . ILE A 1 93 ? 4.913 -1.440 -12.661 1.00 97.62 93 ILE A C 1
ATOM 770 O O . ILE A 1 93 ? 5.380 -2.434 -13.212 1.00 97.62 93 ILE A O 1
ATOM 774 N N . LEU A 1 94 ? 4.473 -0.381 -13.349 1.00 97.75 94 LEU A N 1
ATOM 775 C CA . LEU A 1 94 ? 4.481 -0.324 -14.813 1.00 97.75 94 LEU A CA 1
ATOM 776 C C . LEU A 1 94 ? 5.896 -0.480 -15.383 1.00 97.75 94 LEU A C 1
ATOM 778 O O . LEU A 1 94 ? 6.081 -1.234 -16.335 1.00 97.75 94 LEU A O 1
ATOM 782 N N . LEU A 1 95 ? 6.895 0.153 -14.762 1.00 96.69 95 LEU A N 1
ATOM 783 C CA . LEU A 1 95 ? 8.296 0.013 -15.156 1.00 96.69 95 LEU A CA 1
ATOM 784 C C . LEU A 1 95 ? 8.807 -1.426 -14.986 1.00 96.69 95 LEU A C 1
ATOM 786 O O . LEU A 1 95 ? 9.570 -1.907 -15.819 1.00 96.69 95 LEU A O 1
ATOM 790 N N . LEU A 1 96 ? 8.416 -2.124 -13.914 1.00 96.94 96 LEU A N 1
ATOM 791 C CA . LEU A 1 96 ? 8.785 -3.532 -13.740 1.00 96.94 96 LEU A CA 1
ATOM 792 C C . LEU A 1 96 ? 8.153 -4.415 -14.820 1.00 96.94 96 LEU A C 1
ATOM 794 O O . LEU A 1 96 ? 8.851 -5.245 -15.396 1.00 96.94 96 LEU A O 1
ATOM 798 N N . ILE A 1 97 ? 6.879 -4.194 -15.146 1.00 97.31 97 ILE A N 1
ATOM 799 C CA . ILE A 1 97 ? 6.188 -4.915 -16.226 1.00 97.31 97 ILE A CA 1
ATOM 800 C C . ILE A 1 97 ? 6.854 -4.641 -17.582 1.00 97.31 97 ILE A C 1
ATOM 802 O O . ILE A 1 97 ? 7.017 -5.549 -18.393 1.00 97.31 97 ILE A O 1
ATOM 806 N N . GLU A 1 98 ? 7.257 -3.398 -17.850 1.00 97.69 98 GLU A N 1
ATOM 807 C CA . GLU A 1 98 ? 7.987 -3.042 -19.071 1.00 97.69 98 GLU A CA 1
ATOM 808 C C . GLU A 1 98 ? 9.341 -3.763 -19.157 1.00 97.69 98 GLU A C 1
ATOM 810 O O . GLU A 1 98 ? 9.651 -4.368 -20.183 1.00 97.69 98 GLU A O 1
ATOM 815 N N . LYS A 1 99 ? 10.117 -3.769 -18.068 1.00 96.62 99 LYS A N 1
ATOM 816 C CA . LYS A 1 99 ? 11.392 -4.499 -17.975 1.00 96.62 99 LYS A CA 1
ATOM 817 C C . LYS A 1 99 ? 11.223 -5.992 -18.241 1.00 96.62 99 LYS A C 1
ATOM 819 O O . LYS A 1 99 ? 11.975 -6.561 -19.027 1.00 96.62 99 LYS A O 1
ATOM 824 N N . GLU A 1 100 ? 10.205 -6.605 -17.647 1.00 97.19 100 GLU A N 1
ATOM 825 C CA . GLU A 1 100 ? 9.873 -8.010 -17.889 1.00 97.19 100 GLU A CA 1
ATOM 826 C C . GLU A 1 100 ? 9.542 -8.283 -19.361 1.00 97.19 100 GLU A C 1
ATOM 828 O O . GLU A 1 100 ? 10.063 -9.229 -19.950 1.00 97.19 100 GLU A O 1
ATOM 833 N N . ARG A 1 101 ? 8.724 -7.428 -19.988 1.00 97.56 101 ARG A N 1
ATOM 834 C CA . ARG A 1 101 ? 8.374 -7.542 -21.417 1.00 97.56 101 ARG A CA 1
ATOM 835 C C . ARG A 1 101 ? 9.587 -7.411 -22.336 1.00 97.56 101 ARG A C 1
ATOM 837 O O . ARG A 1 101 ? 9.588 -7.994 -23.416 1.00 97.56 101 ARG A O 1
ATOM 844 N N . ASN A 1 102 ? 10.614 -6.690 -21.896 1.00 98.06 102 ASN A N 1
ATOM 845 C CA . ASN A 1 102 ? 11.888 -6.556 -22.598 1.00 98.06 102 ASN A CA 1
ATOM 846 C C . ASN A 1 102 ? 12.861 -7.721 -22.323 1.00 98.06 102 ASN A C 1
ATOM 848 O O . ASN A 1 102 ? 13.982 -7.712 -22.828 1.00 98.06 102 ASN A O 1
ATOM 852 N N . GLY A 1 103 ? 12.449 -8.731 -21.550 1.00 96.38 103 GLY A N 1
ATOM 853 C CA . GLY A 1 103 ? 13.249 -9.915 -21.232 1.00 96.38 103 GLY A CA 1
ATOM 854 C C . GLY A 1 103 ? 14.179 -9.754 -20.025 1.00 96.38 103 GLY A C 1
ATOM 855 O O . GLY A 1 103 ? 15.011 -10.631 -19.785 1.00 96.38 103 GLY A O 1
ATOM 856 N N . GLU A 1 104 ? 14.068 -8.666 -19.254 1.00 97.19 104 GLU A N 1
ATOM 857 C CA . GLU A 1 104 ? 14.808 -8.526 -17.997 1.00 97.19 104 GLU A CA 1
ATOM 858 C C . GLU A 1 104 ? 14.184 -9.402 -16.900 1.00 97.19 104 GLU A C 1
ATOM 860 O O . GLU A 1 104 ? 12.964 -9.466 -16.744 1.00 97.19 104 GLU A O 1
ATOM 865 N N . MET A 1 105 ? 15.021 -10.037 -16.075 1.00 95.81 105 MET A N 1
ATOM 866 C CA . MET A 1 105 ? 14.535 -10.736 -14.885 1.00 95.81 105 MET A CA 1
ATOM 867 C C . MET A 1 105 ? 14.104 -9.732 -13.810 1.00 95.81 105 MET A C 1
ATOM 869 O O . MET A 1 105 ? 14.906 -8.915 -13.351 1.00 95.81 105 MET A O 1
ATOM 873 N N . ILE A 1 106 ? 12.851 -9.838 -13.369 1.00 96.31 106 ILE A N 1
ATOM 874 C CA . ILE A 1 106 ? 12.272 -9.029 -12.291 1.00 96.31 106 ILE A CA 1
ATOM 875 C C . ILE A 1 106 ? 11.774 -9.906 -11.135 1.00 96.31 106 ILE A C 1
ATOM 877 O O . ILE A 1 106 ? 11.630 -11.120 -11.259 1.00 96.31 106 ILE A O 1
ATOM 881 N N . ASP A 1 107 ? 11.458 -9.276 -10.004 1.00 96.44 107 ASP A N 1
ATOM 882 C CA . ASP A 1 107 ? 10.735 -9.920 -8.904 1.00 96.44 107 ASP A CA 1
ATOM 883 C C . ASP A 1 107 ? 9.227 -9.948 -9.220 1.00 96.44 107 ASP A C 1
ATOM 885 O O . ASP A 1 107 ? 8.483 -9.035 -8.856 1.00 96.44 107 ASP A O 1
ATOM 889 N N . GLN A 1 108 ? 8.786 -10.985 -9.936 1.00 96.38 108 GLN A N 1
ATOM 890 C CA . GLN A 1 108 ? 7.377 -11.189 -10.310 1.00 96.38 108 GLN A CA 1
ATOM 891 C C . GLN A 1 108 ? 6.455 -11.262 -9.090 1.00 96.38 108 GLN A C 1
ATOM 893 O O . GLN A 1 108 ? 5.361 -10.701 -9.097 1.00 96.38 108 GLN A O 1
ATOM 898 N N . GLY A 1 109 ? 6.924 -11.893 -8.009 1.00 97.62 109 GLY A N 1
ATOM 899 C CA . GLY A 1 109 ? 6.151 -12.019 -6.779 1.00 97.62 109 GLY A CA 1
ATOM 900 C C . GLY A 1 109 ? 5.892 -10.666 -6.114 1.00 97.62 109 GLY A C 1
ATOM 901 O O . GLY A 1 109 ? 4.832 -10.466 -5.527 1.00 97.62 109 GLY A O 1
ATOM 902 N N . LEU A 1 110 ? 6.833 -9.718 -6.193 1.00 97.94 110 LEU A N 1
ATOM 903 C CA . LEU A 1 110 ? 6.605 -8.349 -5.721 1.00 97.94 110 LEU A CA 1
ATOM 904 C C . LEU A 1 110 ? 5.491 -7.656 -6.515 1.00 97.94 110 LEU A C 1
ATOM 906 O O . LEU A 1 110 ? 4.629 -7.020 -5.911 1.00 97.94 110 LEU A O 1
ATOM 910 N N . VAL A 1 111 ? 5.503 -7.781 -7.845 1.00 97.81 111 VAL A N 1
ATOM 911 C CA . VAL A 1 111 ? 4.466 -7.195 -8.709 1.00 97.81 111 VAL A CA 1
ATOM 912 C C . VAL A 1 111 ? 3.101 -7.800 -8.390 1.00 97.81 111 VAL A C 1
ATOM 914 O O . VAL A 1 111 ? 2.152 -7.055 -8.161 1.00 97.81 111 VAL A O 1
ATOM 917 N N . GLU A 1 112 ? 3.016 -9.127 -8.289 1.00 98.06 112 GLU A N 1
ATOM 918 C CA . GLU A 1 112 ? 1.785 -9.839 -7.933 1.00 98.06 112 GLU A CA 1
ATOM 919 C C . GLU A 1 112 ? 1.209 -9.345 -6.598 1.00 98.06 112 GLU A C 1
ATOM 921 O O . GLU A 1 112 ? 0.054 -8.926 -6.542 1.00 98.06 112 GLU A O 1
ATOM 926 N N . ARG A 1 113 ? 2.021 -9.302 -5.531 1.00 98.25 113 ARG A N 1
ATOM 927 C CA . ARG A 1 113 ? 1.562 -8.850 -4.205 1.00 98.25 113 ARG A CA 1
ATOM 928 C C . ARG A 1 113 ? 1.079 -7.402 -4.205 1.00 98.25 113 ARG A C 1
ATOM 930 O O . ARG A 1 113 ? 0.095 -7.090 -3.537 1.00 98.25 113 ARG A O 1
ATOM 937 N N . LEU A 1 114 ? 1.749 -6.517 -4.943 1.00 97.88 114 LEU A N 1
ATOM 938 C CA . LEU A 1 114 ? 1.341 -5.116 -5.048 1.00 97.88 114 LEU A CA 1
ATOM 939 C C . LEU A 1 114 ? 0.058 -4.942 -5.870 1.00 97.88 114 LEU A C 1
ATOM 941 O O . LEU A 1 114 ? -0.757 -4.089 -5.533 1.00 97.88 114 LEU A O 1
ATOM 945 N N . LEU A 1 115 ? -0.154 -5.747 -6.913 1.00 97.56 115 LEU A N 1
ATOM 946 C CA . LEU A 1 115 ? -1.411 -5.745 -7.665 1.00 97.56 115 LEU A CA 1
ATOM 947 C C . LEU A 1 115 ? -2.573 -6.281 -6.8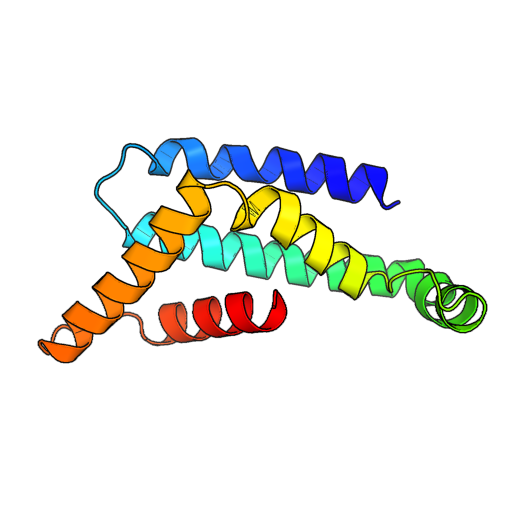21 1.00 97.56 115 LEU A C 1
ATOM 949 O O . LEU A 1 115 ? -3.644 -5.679 -6.832 1.00 97.56 115 LEU A O 1
ATOM 953 N N . VAL A 1 116 ? -2.352 -7.346 -6.041 1.00 97.50 116 VAL A N 1
ATOM 954 C CA . VAL A 1 116 ? -3.340 -7.854 -5.074 1.00 97.50 116 VAL A CA 1
ATOM 955 C C . VAL A 1 116 ? -3.685 -6.780 -4.044 1.00 97.50 116 VAL A C 1
ATOM 957 O O . VAL A 1 116 ? -4.860 -6.492 -3.853 1.00 97.50 116 VAL A O 1
ATOM 960 N N . MET A 1 117 ? -2.685 -6.103 -3.466 1.00 97.62 117 MET A N 1
ATOM 961 C CA . MET A 1 117 ? -2.917 -4.959 -2.574 1.00 97.62 117 MET A CA 1
ATOM 962 C C . MET 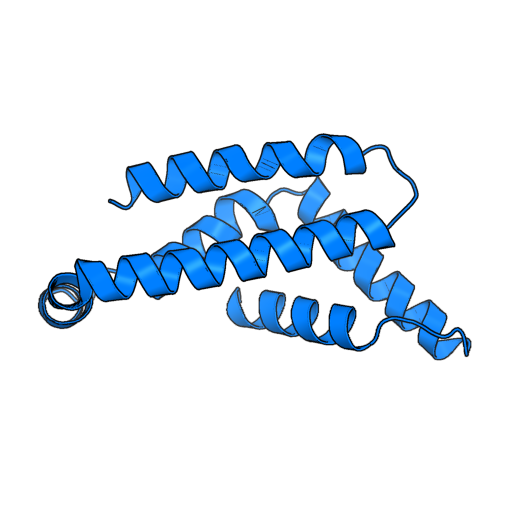A 1 117 ? -3.806 -3.894 -3.230 1.00 97.62 117 MET A C 1
ATOM 964 O O . MET A 1 117 ? -4.743 -3.410 -2.605 1.00 97.62 117 MET A O 1
ATOM 968 N N . LEU A 1 118 ? -3.516 -3.495 -4.473 1.00 96.06 118 LEU A N 1
ATOM 969 C CA . LEU A 1 118 ? -4.319 -2.483 -5.166 1.00 96.06 118 LEU A CA 1
ATOM 970 C C . LEU A 1 118 ? -5.752 -2.963 -5.426 1.00 96.06 118 LEU A C 1
ATOM 972 O O . LEU A 1 118 ? -6.668 -2.150 -5.341 1.00 96.06 118 LEU A O 1
ATOM 976 N N . SER A 1 119 ? -5.943 -4.256 -5.701 1.00 96.12 119 SER A N 1
ATOM 977 C CA . SER A 1 119 ? -7.263 -4.875 -5.855 1.00 96.12 119 SER A CA 1
ATOM 978 C C . SER A 1 119 ? -8.048 -4.895 -4.543 1.00 96.12 119 SER A C 1
ATOM 980 O O . SER A 1 119 ? -9.234 -4.584 -4.549 1.00 96.12 119 SER A O 1
ATOM 982 N N . ASP A 1 120 ? -7.396 -5.214 -3.422 1.00 94.00 120 ASP A N 1
ATOM 983 C CA . ASP A 1 120 ? -8.017 -5.234 -2.089 1.00 94.00 120 ASP A CA 1
ATOM 984 C C . ASP A 1 120 ? -8.478 -3.837 -1.638 1.00 94.00 120 ASP A C 1
ATOM 986 O O . ASP A 1 120 ? -9.327 -3.708 -0.758 1.00 94.00 120 ASP A O 1
ATOM 990 N N . LEU A 1 121 ? -7.900 -2.780 -2.218 1.00 92.31 121 LEU A N 1
ATOM 991 C CA . LEU A 1 121 ? -8.177 -1.384 -1.882 1.00 92.31 121 LEU A CA 1
ATOM 992 C C . LEU A 1 121 ? -9.155 -0.691 -2.849 1.00 92.31 121 LEU A C 1
ATOM 994 O O . LEU A 1 121 ? -9.365 0.520 -2.702 1.00 92.31 121 LEU A O 1
ATOM 998 N N . GLN A 1 122 ? -9.729 -1.388 -3.838 1.00 79.25 122 GLN A N 1
ATOM 999 C CA . GLN A 1 122 ? -10.718 -0.808 -4.765 1.00 79.25 122 GLN A CA 1
ATOM 1000 C C . GLN A 1 122 ? -12.025 -0.464 -4.053 1.00 79.25 122 GLN A C 1
ATOM 1002 O O . GLN A 1 122 ? -12.379 0.741 -4.110 1.00 79.25 122 GLN A O 1
#

Secondary structure (DSSP, 8-state):
-HHHHHHHHHHHGGGGHHHHT-S-HHHHHHHHHHHHHHHHHHHHHHHHHTHHIIIIIHHH-TTSPPHHHHHHHHHIIIIITSHHHHHHHHHHHHHHHHHHHTT----HHHHHHHHHHHHHT-

Organism: Galemys pyrenaicus (NCBI:txid202257)

Foldseek 3Di:
DLVVLLVVLLVLQVVQPVVLPPPDLVVSLVSVLVSLVVLQVVLVVVCVVCVVCQPPVCVVDVVDDGSVVSSLVSNCVNQCPPPSNVVSNVVSLVVQVVCVVVVHDDDVVSSVSSVVSVVSND